Protein AF-A0A838D0I0-F1 (afdb_monomer)

Radius of gyration: 19.94 Å; Cα contacts (8 Å, |Δi|>4): 38; chains: 1; bounding box: 38×32×47 Å

Structure (mmCIF, N/CA/C/O backbone):
data_AF-A0A838D0I0-F1
#
_entry.id   AF-A0A838D0I0-F1
#
loop_
_atom_site.group_PDB
_atom_site.id
_atom_site.type_symbol
_atom_site.label_atom_id
_atom_site.label_alt_id
_atom_site.label_comp_id
_atom_site.label_asym_id
_atom_site.label_entity_id
_atom_site.label_seq_id
_atom_site.pdbx_PDB_ins_code
_atom_site.Cartn_x
_atom_site.Cartn_y
_atom_site.Cartn_z
_atom_site.occupancy
_atom_site.B_iso_or_equiv
_atom_site.auth_seq_id
_atom_site.auth_comp_id
_atom_site.auth_asym_id
_atom_site.auth_atom_id
_atom_site.pdbx_PDB_model_num
ATOM 1 N N . MET A 1 1 ? 2.755 18.820 -4.789 1.00 42.97 1 MET A N 1
ATOM 2 C CA . MET A 1 1 ? 2.396 19.704 -3.663 1.00 42.97 1 MET A CA 1
ATOM 3 C C . MET A 1 1 ? 2.418 18.848 -2.419 1.00 42.97 1 MET A C 1
ATOM 5 O O . MET A 1 1 ? 1.506 18.056 -2.234 1.00 42.97 1 MET A O 1
ATOM 9 N N . ASP A 1 2 ? 3.497 18.936 -1.653 1.00 45.19 2 ASP A N 1
ATOM 10 C CA . ASP A 1 2 ? 3.627 18.254 -0.369 1.00 45.19 2 ASP A CA 1
ATOM 11 C C . ASP A 1 2 ? 2.933 19.149 0.660 1.00 45.19 2 ASP A C 1
ATOM 13 O O . ASP A 1 2 ? 3.372 20.275 0.908 1.00 45.19 2 ASP A O 1
ATOM 17 N N . ALA A 1 3 ? 1.754 18.746 1.129 1.00 54.91 3 ALA A N 1
ATOM 18 C CA . ALA A 1 3 ? 1.048 19.530 2.131 1.00 54.91 3 ALA A CA 1
ATOM 19 C C . ALA A 1 3 ? 1.808 19.364 3.454 1.00 54.91 3 ALA A C 1
ATOM 21 O O . ALA A 1 3 ? 1.970 18.227 3.902 1.00 54.91 3 ALA A O 1
ATOM 22 N N . PRO A 1 4 ? 2.276 20.445 4.102 1.00 58.81 4 PRO A N 1
ATOM 23 C CA . PRO A 1 4 ? 2.944 20.308 5.383 1.00 58.81 4 PRO A CA 1
ATOM 24 C C . PRO A 1 4 ? 1.962 19.678 6.372 1.00 58.81 4 PRO A C 1
ATOM 26 O O . PRO A 1 4 ? 0.863 20.195 6.593 1.00 58.81 4 PRO A O 1
ATOM 29 N N . GLN A 1 5 ? 2.348 18.552 6.975 1.00 61.47 5 GLN A N 1
ATOM 30 C CA . GLN A 1 5 ? 1.633 18.023 8.127 1.00 61.47 5 GLN A CA 1
ATOM 31 C C . GLN A 1 5 ? 1.908 18.961 9.306 1.00 61.47 5 GLN A C 1
ATOM 33 O O . GLN A 1 5 ? 2.840 18.756 10.080 1.00 61.47 5 GLN A O 1
ATOM 38 N N . THR A 1 6 ? 1.113 20.026 9.419 1.00 67.75 6 THR A N 1
ATOM 39 C CA . THR A 1 6 ? 1.110 20.902 10.590 1.00 67.75 6 THR A CA 1
ATOM 40 C C . THR A 1 6 ? 0.756 20.056 11.805 1.00 67.7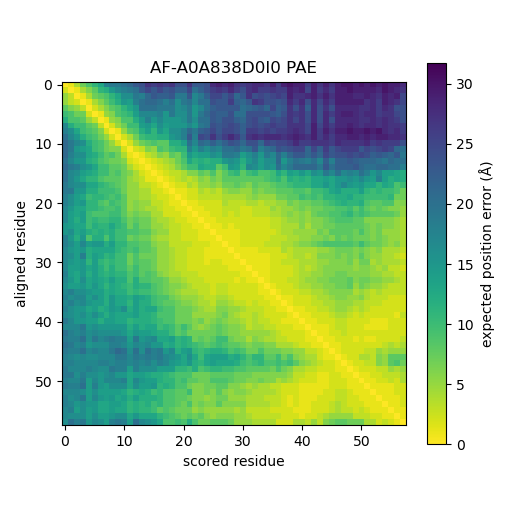5 6 THR A C 1
ATOM 42 O O . THR A 1 6 ? -0.392 19.637 11.970 1.00 67.75 6 THR A O 1
ATOM 45 N N . ALA A 1 7 ? 1.748 19.778 12.650 1.00 61.38 7 ALA A N 1
ATOM 46 C CA . ALA A 1 7 ? 1.513 19.188 13.954 1.00 61.38 7 ALA A CA 1
ATOM 47 C C . ALA A 1 7 ? 0.651 20.168 14.762 1.00 61.38 7 ALA A C 1
ATOM 49 O O . ALA A 1 7 ? 1.074 21.283 15.066 1.00 61.38 7 ALA A O 1
ATOM 50 N N . LEU A 1 8 ? -0.584 19.767 15.063 1.00 65.38 8 LEU A N 1
ATOM 51 C CA . LEU A 1 8 ? -1.443 20.492 15.988 1.00 65.38 8 LEU A CA 1
ATOM 52 C C . LEU A 1 8 ? -0.810 20.373 17.376 1.00 65.38 8 LEU A C 1
ATOM 54 O O . LEU A 1 8 ? -0.876 19.318 18.002 1.00 65.38 8 LEU A O 1
ATOM 58 N N . ILE A 1 9 ? -0.182 21.449 17.840 1.00 64.69 9 ILE A N 1
ATOM 59 C CA . ILE A 1 9 ? 0.147 21.633 19.253 1.00 64.69 9 ILE A CA 1
ATOM 60 C C . ILE A 1 9 ? -1.156 21.896 20.016 1.00 64.69 9 ILE A C 1
ATOM 62 O O . ILE A 1 9 ? -1.484 23.034 20.335 1.00 64.69 9 ILE A O 1
ATOM 66 N N . ASP A 1 10 ? -1.950 20.846 20.227 1.00 68.62 10 ASP A N 1
ATOM 67 C CA . ASP A 1 10 ? -3.124 20.916 21.096 1.00 68.62 10 ASP A CA 1
ATOM 68 C C . ASP A 1 10 ? -2.752 20.533 22.536 1.00 68.62 10 ASP A C 1
ATOM 70 O O . ASP A 1 10 ? -1.824 19.752 22.781 1.00 68.62 10 ASP A O 1
ATOM 74 N N . ASP A 1 11 ? -3.501 21.115 23.469 1.00 67.44 11 ASP A N 1
ATOM 75 C CA . ASP A 1 11 ? -3.436 20.994 24.924 1.00 67.44 11 ASP A CA 1
ATOM 76 C C . ASP A 1 11 ? -3.538 19.521 25.357 1.00 67.44 11 ASP A C 1
ATOM 78 O O . ASP A 1 11 ? -4.605 18.972 25.659 1.00 67.44 11 ASP A O 1
ATOM 82 N N . THR A 1 12 ? -2.399 18.830 25.312 1.00 68.56 12 THR A N 1
ATOM 83 C CA . THR A 1 12 ? -2.302 17.402 25.603 1.00 68.56 12 THR A CA 1
ATOM 84 C C . THR A 1 12 ? -2.322 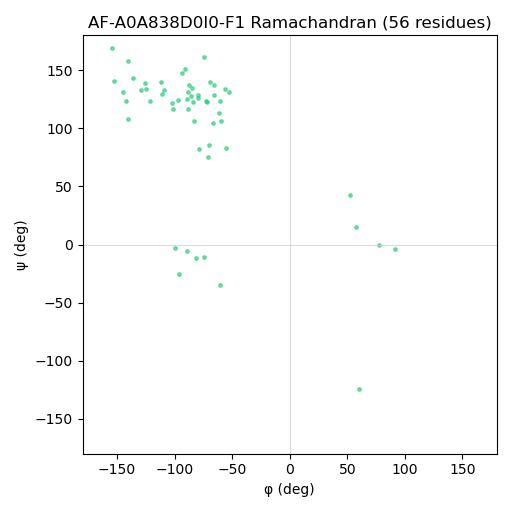17.218 27.115 1.00 68.56 12 THR A C 1
ATOM 86 O O . THR A 1 12 ? -1.290 17.101 27.773 1.00 68.56 12 THR A O 1
ATOM 89 N N . ARG A 1 13 ? -3.525 17.215 27.691 1.00 73.81 13 ARG A N 1
ATOM 90 C CA . ARG A 1 13 ? -3.730 16.949 29.116 1.00 73.81 13 ARG A CA 1
ATOM 91 C C . ARG A 1 13 ? -3.825 15.447 29.380 1.00 73.81 13 ARG A C 1
ATOM 93 O O . ARG A 1 13 ? -4.653 14.753 28.788 1.00 73.81 13 ARG A O 1
ATOM 100 N N . ALA A 1 14 ? -3.023 14.959 30.326 1.00 80.75 14 ALA A N 1
ATOM 101 C CA . ALA A 1 14 ? -3.091 13.577 30.794 1.00 80.75 14 ALA A CA 1
ATOM 102 C C . ALA A 1 14 ? -4.528 13.203 31.217 1.00 80.75 14 ALA A C 1
ATOM 104 O O . ALA A 1 14 ? -5.183 13.948 31.947 1.00 80.75 14 ALA A O 1
ATOM 105 N N . GLY A 1 15 ? -5.018 12.055 30.739 1.00 80.88 15 GLY A N 1
ATOM 106 C CA . GLY A 1 15 ? -6.363 11.543 31.036 1.00 80.88 15 GLY A CA 1
ATOM 107 C C . GLY A 1 15 ? -7.467 11.961 30.056 1.00 80.88 15 GLY A C 1
ATOM 108 O O . GLY A 1 15 ? -8.589 11.473 30.181 1.00 80.88 15 GLY A O 1
ATOM 109 N N . ARG A 1 16 ? -7.183 12.811 29.059 1.00 84.25 16 ARG A N 1
ATOM 110 C CA . ARG A 1 16 ? -8.134 13.119 27.979 1.00 84.25 16 ARG A CA 1
ATOM 111 C C . ARG A 1 16 ? -7.979 12.126 26.824 1.00 84.25 16 ARG A C 1
ATOM 113 O O . ARG A 1 16 ? -6.875 11.901 26.340 1.00 84.25 16 ARG A O 1
ATOM 120 N N . ALA A 1 17 ? -9.092 11.561 26.359 1.00 84.31 17 ALA A N 1
ATOM 121 C CA . ALA A 1 17 ? -9.095 10.685 25.191 1.00 84.31 17 ALA A CA 1
ATOM 122 C C . ALA A 1 17 ? -8.809 11.470 23.897 1.00 84.31 17 ALA A C 1
ATOM 124 O O . ALA A 1 17 ? -9.328 12.571 23.697 1.00 84.31 17 ALA A O 1
ATOM 125 N N . LEU A 1 18 ? -8.010 10.873 23.010 1.00 83.62 18 LEU A N 1
ATOM 126 C CA . LEU A 1 18 ? -7.740 11.392 21.673 1.00 83.62 18 LEU A CA 1
ATOM 127 C C . LEU A 1 18 ? -8.838 10.947 20.699 1.00 83.62 18 LEU A C 1
ATOM 129 O O . LEU A 1 18 ? -9.175 9.766 20.632 1.00 83.62 18 LEU A O 1
ATOM 133 N N . THR A 1 19 ? -9.329 11.879 19.883 1.00 82.81 19 THR A N 1
ATOM 134 C CA . THR A 1 19 ? -10.216 11.561 18.758 1.00 82.81 19 THR A CA 1
ATOM 135 C C . THR A 1 19 ? -9.429 11.580 17.454 1.00 82.81 19 THR A C 1
ATOM 137 O O . THR A 1 19 ? -8.958 12.631 17.022 1.00 82.81 19 THR A O 1
ATOM 140 N N . VAL A 1 20 ? -9.344 10.432 16.781 1.00 84.19 20 VAL A N 1
ATOM 141 C CA . VAL A 1 20 ? -8.774 10.323 15.431 1.00 84.19 20 VAL A CA 1
ATOM 142 C C . VAL A 1 20 ? -9.909 10.225 14.418 1.00 84.19 20 VAL A C 1
ATOM 144 O O . VAL A 1 20 ? -10.743 9.322 14.476 1.00 84.19 20 VAL A O 1
ATOM 147 N N . ARG A 1 21 ? -9.952 11.163 13.471 1.00 89.19 21 ARG A N 1
ATOM 148 C CA . ARG A 1 21 ? -10.923 11.125 12.371 1.00 89.19 21 ARG A CA 1
ATOM 149 C C . ARG A 1 21 ? -10.449 10.147 11.299 1.00 89.19 21 ARG A C 1
ATOM 151 O O . ARG A 1 21 ? -9.326 10.272 10.816 1.00 89.19 21 ARG A O 1
ATOM 158 N N . ARG A 1 22 ? -11.323 9.220 10.898 1.00 90.00 22 ARG A N 1
ATOM 159 C CA . ARG A 1 22 ? -11.095 8.355 9.733 1.00 90.00 22 ARG A CA 1
ATOM 160 C C . ARG A 1 22 ? -11.087 9.203 8.462 1.00 90.00 22 ARG A C 1
ATOM 162 O O . ARG A 1 22 ? -11.923 10.089 8.299 1.00 90.00 22 ARG A O 1
ATOM 169 N N . ARG A 1 23 ? -10.143 8.925 7.571 1.00 91.12 23 ARG A N 1
ATOM 170 C CA . ARG A 1 23 ? -10.114 9.435 6.196 1.00 91.12 23 ARG A CA 1
ATOM 171 C C . ARG A 1 23 ? -9.989 8.237 5.269 1.00 91.12 23 ARG A C 1
ATOM 173 O O . ARG A 1 23 ? -9.265 7.306 5.608 1.00 91.12 23 ARG A O 1
ATOM 180 N N . PHE A 1 24 ? -10.724 8.258 4.159 1.00 91.75 24 PHE A N 1
ATOM 181 C CA . PHE A 1 24 ? -10.693 7.224 3.112 1.00 91.75 24 PHE A CA 1
ATOM 182 C C . PHE A 1 24 ? -11.017 5.791 3.576 1.00 91.75 24 PHE A C 1
ATOM 184 O O . PHE A 1 24 ? -10.739 4.839 2.864 1.00 91.75 24 PHE A O 1
ATOM 191 N N . THR A 1 25 ? -11.588 5.620 4.772 1.00 93.44 25 THR A N 1
ATOM 192 C CA . THR A 1 25 ? -11.877 4.307 5.361 1.00 93.44 25 THR A CA 1
ATOM 193 C C . THR A 1 25 ? -13.268 4.290 5.977 1.00 93.44 25 THR A C 1
ATOM 195 O O . THR A 1 25 ? -13.704 5.273 6.587 1.00 93.44 25 THR A O 1
ATOM 198 N N . THR A 1 26 ? -13.945 3.152 5.850 1.00 94.06 26 THR A N 1
ATOM 199 C CA . THR A 1 26 ? -15.294 2.930 6.379 1.00 94.06 26 THR A CA 1
ATOM 200 C C . THR A 1 26 ? -15.221 1.963 7.562 1.00 94.06 26 THR A C 1
ATOM 202 O O . THR A 1 26 ? -14.531 0.947 7.473 1.00 94.06 26 THR A O 1
ATOM 205 N N . PRO A 1 27 ? -15.884 2.243 8.700 1.00 93.25 27 PRO A N 1
ATOM 206 C CA . PRO A 1 27 ? -15.911 1.316 9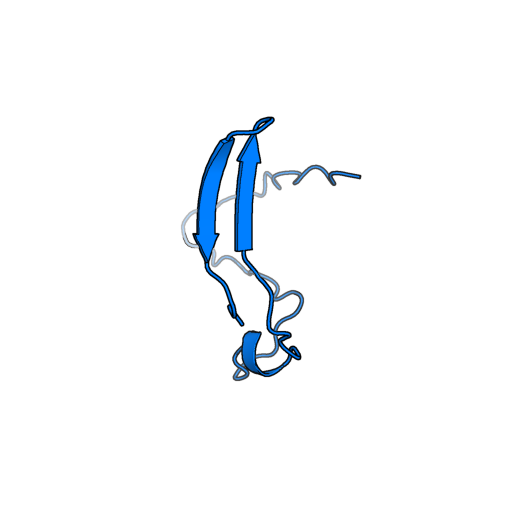.828 1.00 93.25 27 PRO A CA 1
ATOM 207 C C . PRO A 1 27 ? -16.440 -0.063 9.423 1.00 93.25 27 PRO A C 1
ATOM 209 O O . PRO A 1 27 ? -17.467 -0.161 8.761 1.00 93.25 27 PRO A O 1
ATOM 212 N N . GLY A 1 28 ? -15.747 -1.119 9.849 1.00 94.31 28 GLY A N 1
ATOM 213 C CA . GLY A 1 28 ? -16.130 -2.502 9.550 1.00 94.31 28 GLY A CA 1
ATOM 214 C C . GLY A 1 28 ? -15.795 -2.973 8.133 1.00 94.31 28 GLY A C 1
ATOM 215 O O . GLY A 1 28 ? -16.050 -4.131 7.829 1.00 94.31 28 GLY A O 1
ATOM 216 N N . VAL A 1 29 ? -15.203 -2.119 7.291 1.00 95.88 29 VAL A N 1
ATOM 217 C CA . VAL A 1 29 ? -14.753 -2.475 5.941 1.00 95.88 29 VAL A CA 1
ATOM 218 C C . VAL A 1 29 ? -13.233 -2.452 5.910 1.00 95.88 29 VAL A C 1
ATOM 220 O O . VAL A 1 29 ? -12.613 -1.477 6.346 1.00 95.88 29 VAL A O 1
ATOM 223 N N . HIS A 1 30 ? -12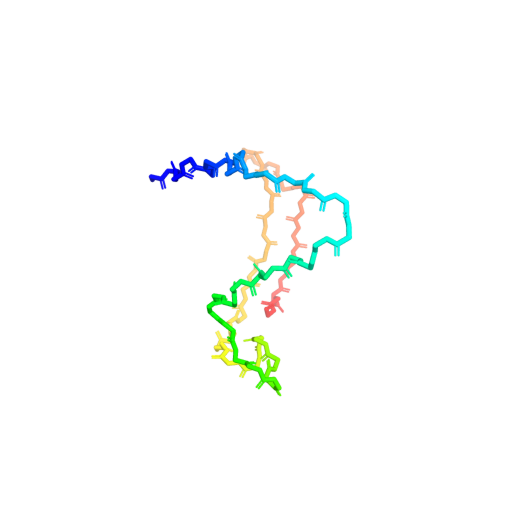.626 -3.522 5.402 1.00 93.50 30 HIS A N 1
ATOM 224 C CA . HIS A 1 30 ? -11.192 -3.536 5.172 1.00 93.50 30 HIS A CA 1
ATOM 225 C C . HIS A 1 30 ? -10.869 -2.637 3.960 1.00 93.50 30 HIS A C 1
ATOM 227 O O . HIS A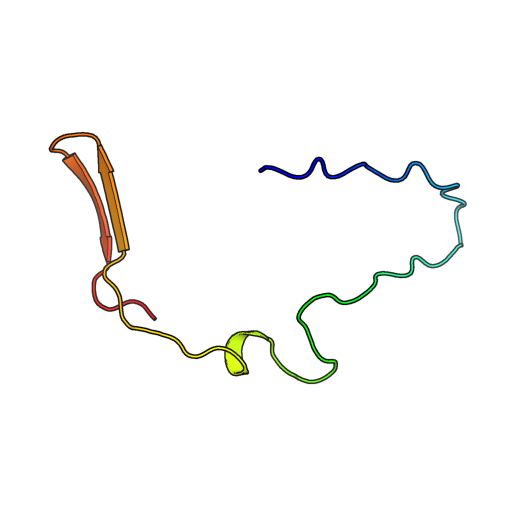 1 30 ? -11.452 -2.826 2.895 1.00 93.50 30 HIS A O 1
ATOM 233 N N . PRO A 1 31 ? -9.995 -1.620 4.091 1.00 92.50 31 PRO A N 1
ATOM 234 C CA . PRO A 1 31 ? -9.828 -0.604 3.048 1.00 92.50 31 PRO A CA 1
ATOM 235 C C . PRO A 1 31 ? -9.373 -1.159 1.695 1.00 92.50 31 PRO A C 1
ATOM 237 O O . PRO A 1 31 ? -9.807 -0.669 0.655 1.00 92.50 31 PRO A O 1
ATOM 240 N N . PHE A 1 32 ? -8.532 -2.194 1.707 1.00 92.44 32 PHE A N 1
ATOM 241 C CA . PHE A 1 32 ? -8.003 -2.798 0.486 1.00 92.44 32 PHE A CA 1
ATOM 242 C C . PHE A 1 32 ? -9.015 -3.667 -0.267 1.00 92.44 32 PHE A C 1
ATOM 244 O O . PHE A 1 32 ? -8.771 -3.993 -1.420 1.00 92.44 32 PHE A O 1
ATOM 251 N N . ASP A 1 33 ? -10.164 -3.973 0.340 1.00 93.44 33 ASP A N 1
ATOM 252 C CA . ASP A 1 33 ? -11.263 -4.677 -0.331 1.00 93.44 33 ASP A CA 1
ATOM 253 C C . ASP A 1 33 ? -12.113 -3.706 -1.174 1.00 93.44 33 ASP A C 1
ATOM 255 O O . ASP A 1 33 ? -12.979 -4.125 -1.934 1.00 93.44 33 ASP A O 1
ATOM 259 N N . THR A 1 34 ? -11.911 -2.391 -1.004 1.00 93.56 34 THR A N 1
ATOM 260 C CA . THR A 1 34 ? -12.678 -1.339 -1.699 1.00 93.56 34 THR A CA 1
ATOM 261 C C . THR A 1 34 ? -11.961 -0.748 -2.905 1.00 93.56 34 THR A C 1
ATOM 263 O O . THR A 1 34 ? -12.513 0.131 -3.567 1.00 93.56 34 THR A O 1
ATOM 266 N N . VAL A 1 35 ? -10.730 -1.187 -3.164 1.00 92.00 35 VAL A N 1
ATOM 267 C CA . VAL A 1 35 ? -9.916 -0.726 -4.286 1.00 92.00 35 VAL A CA 1
ATOM 268 C C . VAL A 1 35 ? -9.749 -1.863 -5.280 1.00 92.00 35 VAL A C 1
ATOM 270 O O . VAL A 1 35 ? -9.551 -3.011 -4.885 1.00 92.00 35 VAL A O 1
ATOM 273 N N . ASP A 1 36 ? -9.824 -1.531 -6.562 1.00 92.50 36 ASP A N 1
ATOM 274 C CA . ASP A 1 36 ? -9.490 -2.468 -7.624 1.00 92.50 36 ASP A CA 1
ATOM 275 C C . ASP A 1 36 ? -7.967 -2.521 -7.771 1.00 92.50 36 ASP A C 1
ATOM 277 O O . ASP A 1 36 ? -7.309 -1.487 -7.927 1.00 92.50 36 ASP A O 1
ATOM 281 N N . TRP A 1 37 ? -7.417 -3.729 -7.698 1.00 93.12 37 TRP A N 1
ATOM 282 C CA . TRP A 1 37 ? -5.990 -3.983 -7.859 1.00 93.12 37 TRP A CA 1
ATOM 283 C C . TRP A 1 37 ? -5.662 -4.331 -9.311 1.00 93.12 37 TRP A C 1
ATOM 285 O O . TRP A 1 37 ? -6.462 -4.942 -10.023 1.00 93.12 37 TRP A O 1
ATOM 295 N N . GLU A 1 38 ? -4.468 -3.947 -9.749 1.00 93.12 38 GLU A N 1
ATOM 296 C CA . GLU A 1 38 ? -3.947 -4.255 -11.077 1.00 93.12 38 GLU A CA 1
ATOM 297 C C . GLU A 1 38 ? -2.604 -4.959 -10.927 1.00 93.12 38 GLU A C 1
ATOM 299 O O . GLU A 1 38 ? -1.733 -4.463 -10.217 1.00 93.12 38 GLU A O 1
ATOM 304 N N . LEU A 1 39 ? -2.402 -6.050 -11.667 1.00 95.00 39 LEU A N 1
ATOM 305 C CA . LEU A 1 39 ? -1.103 -6.711 -11.725 1.00 95.00 39 LEU A CA 1
ATOM 306 C C . LEU A 1 39 ? -0.065 -5.806 -12.388 1.00 95.00 39 LEU A C 1
ATOM 308 O O . LEU A 1 39 ? -0.280 -5.299 -13.497 1.00 95.00 39 LEU A O 1
ATOM 312 N N . ARG A 1 40 ? 1.076 -5.622 -11.724 1.00 94.94 40 ARG A N 1
ATOM 313 C CA . ARG A 1 40 ? 2.203 -4.840 -12.245 1.00 94.94 40 ARG A CA 1
ATOM 314 C C . ARG A 1 40 ? 3.539 -5.485 -11.905 1.00 94.94 40 ARG A C 1
ATOM 316 O O . ARG A 1 40 ? 3.672 -6.205 -10.926 1.00 94.94 40 ARG A O 1
ATOM 323 N N . ASP A 1 41 ? 4.558 -5.146 -12.686 1.00 95.75 41 ASP A N 1
ATOM 324 C CA . ASP A 1 41 ? 5.944 -5.453 -12.344 1.00 95.75 41 ASP A CA 1
ATOM 325 C C . ASP A 1 41 ? 6.493 -4.371 -11.404 1.00 95.75 41 ASP A C 1
ATOM 327 O O . ASP A 1 41 ? 6.552 -3.187 -11.759 1.00 95.75 41 ASP A O 1
ATOM 331 N N . ALA A 1 42 ? 6.961 -4.762 -10.222 1.00 95.12 42 ALA A N 1
ATOM 332 C CA . ALA A 1 42 ? 7.701 -3.886 -9.324 1.00 95.12 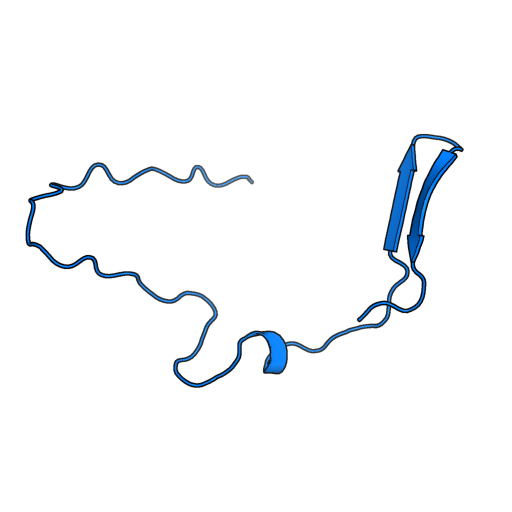42 ALA A CA 1
ATOM 333 C C . ALA A 1 42 ? 9.197 -3.943 -9.654 1.00 95.12 42 ALA A C 1
ATOM 335 O O . ALA A 1 42 ? 9.838 -4.982 -9.505 1.00 95.12 42 ALA A O 1
ATOM 336 N N . ARG A 1 43 ? 9.785 -2.817 -10.073 1.00 94.81 43 ARG A N 1
ATOM 337 C CA . ARG A 1 43 ? 11.226 -2.705 -10.356 1.00 94.81 43 ARG A CA 1
ATOM 338 C C . ARG A 1 43 ? 11.839 -1.505 -9.644 1.00 94.81 43 ARG A C 1
ATOM 340 O O . ARG A 1 43 ? 11.322 -0.394 -9.735 1.00 9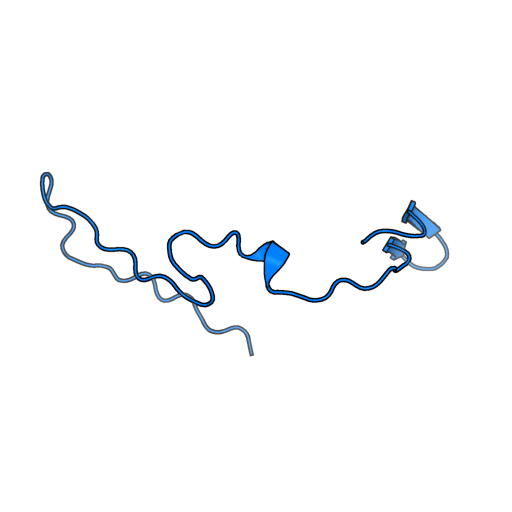4.81 43 ARG A O 1
ATOM 347 N N . ILE A 1 44 ? 12.975 -1.719 -8.983 1.00 95.75 44 ILE A N 1
ATOM 348 C CA . ILE A 1 44 ? 13.802 -0.657 -8.395 1.00 95.75 44 ILE A CA 1
ATOM 349 C C . ILE A 1 44 ? 15.189 -0.745 -9.028 1.00 95.75 44 ILE A C 1
ATOM 351 O O . ILE A 1 44 ? 15.844 -1.785 -8.955 1.00 95.75 44 ILE A O 1
ATOM 355 N N . GLY A 1 45 ? 15.658 0.343 -9.637 1.00 96.19 45 GLY A N 1
ATOM 356 C CA . GLY A 1 45 ? 16.957 0.391 -10.305 1.00 96.19 45 GLY A CA 1
ATOM 357 C C . GLY A 1 45 ? 17.555 1.794 -10.373 1.00 96.19 45 GLY A C 1
ATOM 358 O O . GLY A 1 45 ? 16.893 2.786 -10.065 1.00 96.19 45 GLY A O 1
ATOM 359 N N . HIS A 1 46 ? 18.825 1.865 -10.772 1.00 94.19 46 HIS A N 1
ATOM 360 C CA . HIS A 1 46 ? 19.556 3.104 -11.024 1.00 94.19 46 HIS A CA 1
ATOM 361 C C . HIS A 1 46 ? 20.477 2.934 -12.235 1.00 94.19 46 HIS A C 1
ATOM 3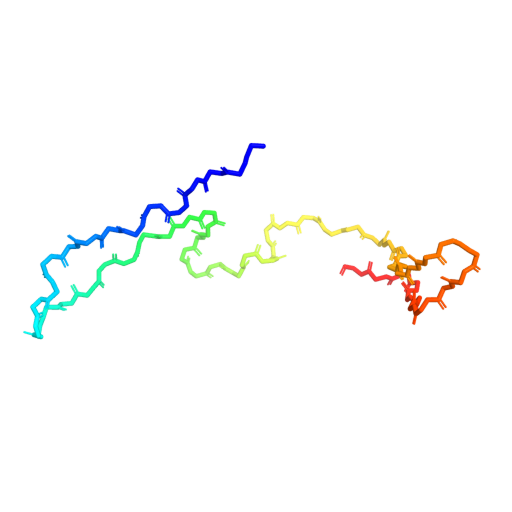63 O O . HIS A 1 46 ? 21.329 2.044 -12.248 1.00 94.19 46 HIS A O 1
ATOM 369 N N . GLY A 1 47 ? 20.319 3.802 -13.238 1.00 91.50 47 GLY A N 1
ATOM 370 C CA . GLY A 1 47 ? 21.013 3.660 -14.516 1.00 91.50 47 GLY A CA 1
ATOM 371 C C . GLY A 1 47 ? 20.648 2.338 -15.190 1.00 91.50 47 GLY A C 1
ATOM 372 O O . GLY A 1 47 ? 19.475 2.042 -15.400 1.00 91.50 47 GLY A O 1
ATOM 373 N N . ASP A 1 48 ? 21.666 1.546 -15.495 1.00 92.44 48 ASP A N 1
ATOM 374 C CA . ASP A 1 48 ? 21.587 0.214 -16.095 1.00 92.44 48 ASP A CA 1
ATOM 375 C C . ASP A 1 48 ? 21.470 -0.926 -15.066 1.00 92.44 48 ASP A C 1
ATOM 377 O O . ASP A 1 48 ? 21.273 -2.082 -15.441 1.00 92.44 48 ASP A O 1
ATOM 381 N N . ARG A 1 49 ? 21.562 -0.632 -13.761 1.00 94.25 49 ARG A N 1
ATOM 382 C CA . ARG A 1 49 ? 21.488 -1.648 -12.706 1.00 94.25 49 ARG A CA 1
ATOM 383 C C . ARG A 1 49 ? 20.088 -1.748 -12.111 1.00 94.25 49 ARG A C 1
ATOM 385 O O . ARG A 1 49 ? 19.578 -0.788 -11.533 1.00 94.25 49 ARG A O 1
ATOM 392 N N . ILE A 1 50 ? 19.530 -2.954 -12.136 1.00 95.50 50 ILE A N 1
ATOM 393 C CA . ILE A 1 50 ? 18.333 -3.317 -11.372 1.00 95.50 50 ILE A CA 1
ATOM 394 C C . ILE A 1 50 ? 18.773 -3.832 -9.997 1.00 95.50 50 ILE A C 1
ATOM 396 O O . ILE A 1 50 ? 19.614 -4.723 -9.897 1.00 95.50 50 ILE A O 1
ATOM 400 N N . ALA A 1 51 ? 18.234 -3.232 -8.938 1.00 96.38 51 ALA A N 1
ATOM 401 C CA . ALA A 1 51 ? 18.471 -3.623 -7.549 1.00 96.38 51 ALA A CA 1
ATOM 402 C C . ALA A 1 51 ? 17.365 -4.545 -7.006 1.00 96.38 51 ALA A C 1
ATOM 404 O O . ALA A 1 51 ? 17.617 -5.315 -6.083 1.00 96.38 51 ALA A O 1
ATOM 405 N N . PHE A 1 52 ? 16.157 -4.467 -7.571 1.00 97.06 52 PHE A N 1
ATOM 406 C CA . PHE A 1 52 ? 15.015 -5.304 -7.213 1.00 97.06 52 PHE A CA 1
ATOM 407 C C . PHE A 1 52 ? 14.066 -5.460 -8.403 1.00 97.06 52 PHE A C 1
ATOM 409 O O . PHE A 1 52 ? 13.807 -4.487 -9.116 1.00 97.06 52 PHE A O 1
ATOM 416 N N . GLU A 1 53 ? 13.521 -6.661 -8.572 1.00 95.69 53 GLU A N 1
ATOM 417 C CA . GLU A 1 53 ? 12.481 -6.970 -9.546 1.00 95.69 53 GLU A CA 1
ATOM 418 C C . GLU A 1 53 ? 11.526 -8.022 -8.978 1.00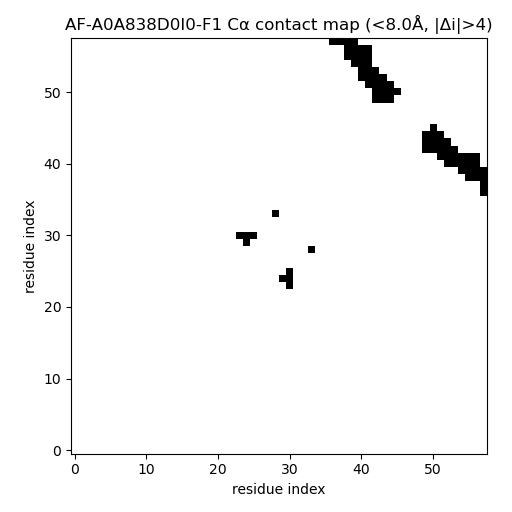 95.69 53 GLU A C 1
ATOM 420 O O . GLU A 1 53 ? 11.965 -9.053 -8.467 1.00 95.69 53 GLU A O 1
ATOM 425 N N . GLN A 1 54 ? 10.227 -7.754 -9.088 1.00 97.56 54 GLN A N 1
ATOM 426 C CA . GLN A 1 54 ? 9.160 -8.697 -8.792 1.00 97.56 54 GLN A CA 1
ATOM 427 C C . GLN A 1 54 ? 8.049 -8.528 -9.836 1.00 97.56 54 GLN A C 1
ATOM 429 O O . GLN A 1 54 ? 7.367 -7.501 -9.820 1.00 97.56 54 GLN A O 1
ATOM 434 N N . PRO A 1 55 ? 7.886 -9.491 -10.754 1.00 96.06 55 PRO A N 1
ATOM 435 C CA . PRO A 1 55 ? 6.796 -9.463 -11.717 1.00 96.06 55 PRO A CA 1
ATOM 436 C C . PRO A 1 55 ? 5.458 -9.828 -11.066 1.00 96.06 55 PRO A C 1
ATOM 438 O O . PRO A 1 55 ? 5.436 -10.447 -9.997 1.00 96.06 55 PRO A O 1
ATOM 441 N N . ASP A 1 56 ? 4.368 -9.463 -11.743 1.00 95.00 56 ASP A N 1
ATOM 442 C CA . ASP A 1 56 ? 2.997 -9.903 -11.440 1.00 95.00 56 ASP A CA 1
ATOM 443 C C . ASP A 1 56 ? 2.565 -9.690 -9.971 1.00 95.00 56 ASP A C 1
ATOM 445 O O . ASP A 1 56 ? 1.956 -10.567 -9.355 1.00 95.00 56 ASP A O 1
ATOM 449 N N . VAL A 1 57 ? 2.896 -8.534 -9.381 1.00 93.00 57 VAL A N 1
ATOM 450 C CA . VAL A 1 57 ? 2.409 -8.155 -8.044 1.00 93.00 57 VAL A CA 1
ATOM 451 C C . VAL A 1 57 ? 1.057 -7.448 -8.138 1.00 93.00 57 VAL A C 1
ATOM 453 O O . VAL A 1 57 ? 0.867 -6.610 -9.019 1.00 93.00 57 VAL A O 1
ATOM 456 N N . GLU A 1 58 ? 0.139 -7.798 -7.234 1.00 88.44 58 GLU A N 1
ATOM 457 C CA . GLU A 1 58 ? -1.145 -7.114 -7.012 1.00 88.44 58 GLU A CA 1
ATOM 458 C C . GLU A 1 58 ? -0.964 -5.882 -6.121 1.00 88.44 58 GLU A C 1
ATOM 460 O O . GLU A 1 58 ? -0.322 -5.992 -5.046 1.00 88.44 58 GLU A O 1
#

Solvent-accessible surface area (backbone atoms only — not comparable to full-atom values): 4286 Å² total; per-residue (Å²): 135,84,76,78,82,75,77,79,90,62,90,82,52,90,91,63,85,84,86,80,82,80,72,97,57,54,92,98,51,64,62,76,79,76,52,92,78,61,74,38,70,50,73,44,68,60,95,92,46,75,79,44,78,43,72,74,39,109

Foldseek 3Di:
DPDPPPDPPDDPDPPDDDDDDDDQDDPPDDNVVVDDDDFAWDWDADDPDTPDIDGGDD

pLDDT: mean 85.27, std 13.93, range [42.97, 97.56]

Mean predicted aligned error: 10.36 Å

Sequence (58 aa):
MDAPQTALIDDTRAGRALTVRRRFTTPGVHPFDTVDWELRDARIGHGDRIAFEQPDVE

Secondary structure (DSSP, 8-state):
-------------TTPPPPPPP-S--TTS-GGGGS----EEEEEEETTEEEEEEEEE-